Protein AF-I4GR54-F1 (afdb_monomer_lite)

Foldseek 3Di:
DDDDPVCPVCVVVLVLVVQLVVLVVVVVVPDPDLVSLLSNLVSCLSVVNNVSSCVSLCVSLVPDDPVCNVVSLVVSLVVLQVVLVVCVVVVVLVSSLSSLVVSCVSCLLQQQSVLSNQVSCVVVVNHDPVVCVVSVNVVSVVPDDPVSHPCVSVD

Structure (mmCIF, N/CA/C/O backbone):
data_AF-I4GR54-F1
#
_entry.id   AF-I4GR54-F1
#
loop_
_atom_site.group_PDB
_atom_site.id
_atom_site.type_symbol
_atom_site.label_atom_id
_atom_site.label_alt_id
_atom_site.label_comp_id
_atom_site.label_asym_id
_atom_site.label_entity_id
_atom_site.label_seq_id
_atom_site.pdbx_PDB_ins_code
_atom_site.Cartn_x
_atom_site.Cartn_y
_atom_site.Cartn_z
_atom_site.occupancy
_atom_site.B_iso_or_equiv
_atom_site.auth_seq_id
_atom_site.auth_comp_id
_atom_site.auth_asym_id
_atom_site.auth_atom_id
_atom_site.pdbx_PDB_model_num
ATOM 1 N N . MET A 1 1 ? 7.862 1.318 11.828 1.00 54.12 1 MET A N 1
ATOM 2 C CA . MET A 1 1 ? 6.400 1.382 11.657 1.00 54.12 1 MET A CA 1
ATOM 3 C C . MET A 1 1 ? 5.778 0.275 12.491 1.00 54.12 1 MET A C 1
ATOM 5 O O . MET A 1 1 ? 6.396 -0.781 12.586 1.00 54.12 1 MET A O 1
ATOM 9 N N . GLN A 1 2 ? 4.640 0.501 13.144 1.00 66.56 2 GLN A N 1
ATOM 10 C CA . GLN A 1 2 ? 4.054 -0.533 13.990 1.00 66.56 2 GLN A CA 1
ATOM 11 C C . GLN A 1 2 ? 2.534 -0.408 13.975 1.00 66.56 2 GLN A C 1
ATOM 13 O O . GLN A 1 2 ? 1.982 0.544 14.518 1.00 66.56 2 GLN A O 1
ATOM 18 N N . TRP A 1 3 ? 1.882 -1.395 13.356 1.00 79.69 3 TRP A N 1
ATOM 19 C CA . TRP A 1 3 ? 0.529 -1.793 13.725 1.00 79.69 3 TRP A CA 1
ATOM 20 C C . TRP A 1 3 ? 0.384 -1.798 15.253 1.00 79.69 3 TRP A C 1
ATOM 22 O O . TRP A 1 3 ? 1.372 -2.066 15.954 1.00 79.69 3 TRP A O 1
ATOM 32 N N . HIS A 1 4 ? -0.829 -1.553 15.763 1.00 79.81 4 HIS A N 1
ATOM 33 C CA . HIS A 1 4 ? -1.089 -1.600 17.207 1.00 79.81 4 HIS A CA 1
ATOM 34 C C . HIS A 1 4 ? -0.478 -2.862 17.828 1.00 79.81 4 HIS A C 1
ATOM 36 O O . HIS A 1 4 ? -0.552 -3.955 17.261 1.00 79.81 4 HIS A O 1
ATOM 42 N N . GLN A 1 5 ? 0.183 -2.718 18.981 1.00 79.19 5 GLN A N 1
ATOM 43 C CA . GLN A 1 5 ? 0.891 -3.851 19.593 1.00 79.19 5 GLN A CA 1
ATOM 44 C C . GLN A 1 5 ? -0.063 -5.004 19.930 1.00 79.19 5 GLN A C 1
ATOM 46 O O . GLN A 1 5 ? 0.318 -6.169 19.819 1.00 79.19 5 GLN A O 1
ATOM 51 N N . ASP A 1 6 ? -1.317 -4.673 20.229 1.00 81.94 6 ASP A N 1
ATOM 52 C CA . ASP A 1 6 ? -2.365 -5.614 20.619 1.00 81.94 6 ASP A CA 1
ATOM 53 C C . ASP A 1 6 ? -2.799 -6.563 19.488 1.00 81.94 6 ASP A C 1
ATOM 55 O O . ASP A 1 6 ? -3.384 -7.610 19.758 1.00 81.94 6 ASP A O 1
ATOM 59 N N . ILE A 1 7 ? -2.478 -6.246 18.226 1.00 87.06 7 ILE A N 1
ATOM 60 C CA . ILE A 1 7 ? -2.836 -7.066 17.055 1.00 87.06 7 ILE A CA 1
ATOM 61 C C . ILE A 1 7 ? -1.638 -7.766 16.405 1.00 87.06 7 ILE A C 1
ATOM 63 O O . ILE A 1 7 ? -1.803 -8.458 15.402 1.00 87.06 7 ILE A O 1
ATOM 67 N N . GLN A 1 8 ? -0.432 -7.635 16.970 1.00 83.94 8 GLN A N 1
ATOM 68 C CA . GLN A 1 8 ? 0.790 -8.238 16.414 1.00 83.94 8 GLN A CA 1
ATOM 69 C C . GLN A 1 8 ? 0.669 -9.758 16.268 1.00 83.94 8 GLN A C 1
ATOM 71 O O . GLN A 1 8 ? 1.074 -10.320 15.253 1.00 83.94 8 GLN A O 1
ATOM 76 N N . THR A 1 9 ? 0.059 -10.429 17.249 1.00 84.88 9 THR A N 1
ATOM 77 C CA . THR A 1 9 ? -0.205 -11.872 17.175 1.00 84.88 9 THR A CA 1
ATOM 78 C C . THR A 1 9 ? -1.142 -12.204 16.016 1.00 84.88 9 THR A C 1
ATOM 80 O O . THR A 1 9 ? -0.845 -13.103 15.238 1.00 84.88 9 THR A O 1
ATOM 83 N N . TYR A 1 10 ? -2.219 -11.435 15.832 1.00 87.25 10 TYR A N 1
ATOM 84 C CA . TYR A 1 10 ? -3.170 -11.662 14.741 1.00 87.25 10 TYR A CA 1
ATOM 85 C C . TYR A 1 10 ? -2.546 -11.428 13.366 1.00 87.25 10 TYR A C 1
ATOM 87 O O . TYR A 1 10 ? -2.835 -12.175 12.438 1.00 87.25 10 TYR A O 1
ATOM 95 N N . LEU A 1 11 ? -1.655 -10.443 13.233 1.00 84.31 11 LEU A N 1
ATOM 96 C CA . LEU A 1 11 ? -0.926 -10.191 11.989 1.00 84.31 11 LEU A CA 1
ATOM 97 C C . LEU A 1 11 ? 0.047 -11.323 11.654 1.00 84.31 11 LEU A C 1
ATOM 99 O O . LEU A 1 11 ? 0.074 -11.778 10.513 1.00 84.31 11 LEU A O 1
ATOM 103 N N . ASN A 1 12 ? 0.796 -11.817 12.645 1.00 83.69 12 ASN A N 1
ATOM 104 C CA . ASN A 1 12 ? 1.711 -12.948 12.459 1.00 83.69 12 ASN A CA 1
ATOM 105 C C . ASN A 1 12 ? 0.965 -14.231 12.071 1.00 83.69 12 ASN A C 1
ATOM 107 O O . ASN A 1 12 ? 1.434 -14.992 11.226 1.00 83.69 12 ASN A O 1
ATOM 111 N N . ASP A 1 13 ? -0.222 -14.435 12.641 1.00 85.69 13 ASP A N 1
ATOM 112 C CA . ASP A 1 13 ? -1.083 -15.577 12.335 1.00 85.69 13 ASP A CA 1
ATOM 113 C C . ASP A 1 13 ? -1.910 -15.375 11.050 1.00 85.69 13 ASP A C 1
ATOM 115 O O . ASP A 1 13 ? -2.691 -16.249 10.676 1.00 85.69 13 ASP A O 1
ATOM 119 N N . ASN A 1 14 ? -1.751 -14.238 10.356 1.00 83.06 14 ASN A N 1
ATOM 120 C CA . ASN A 1 14 ? -2.558 -13.828 9.199 1.00 83.06 14 ASN A CA 1
ATOM 121 C C . ASN A 1 14 ? -4.074 -13.823 9.474 1.00 83.06 14 ASN A C 1
ATOM 123 O O . ASN A 1 14 ? -4.892 -13.967 8.564 1.00 83.06 14 ASN A O 1
ATOM 127 N N . ASN A 1 15 ? -4.472 -13.642 10.733 1.00 89.75 15 ASN A N 1
ATOM 128 C CA . ASN A 1 15 ? -5.865 -13.548 11.137 1.00 89.75 15 ASN A CA 1
ATOM 129 C C . ASN A 1 15 ? -6.389 -12.121 10.922 1.00 89.75 15 ASN A C 1
ATOM 131 O O . ASN A 1 15 ? -6.670 -11.377 11.865 1.00 89.75 15 ASN A O 1
ATOM 135 N N . TYR A 1 16 ? -6.515 -11.739 9.651 1.00 91.06 16 TYR A N 1
ATOM 136 C CA . TYR A 1 16 ? -6.955 -10.401 9.257 1.00 91.06 16 TYR A CA 1
ATOM 137 C C . TYR A 1 16 ? -8.400 -10.100 9.670 1.00 91.06 16 TYR A C 1
ATOM 139 O O . TYR A 1 16 ? -8.743 -8.934 9.843 1.00 91.06 16 TYR A O 1
ATOM 147 N N . GLN A 1 17 ? -9.219 -11.128 9.923 1.00 91.38 17 GLN A N 1
ATOM 148 C CA . GLN A 1 17 ? -10.555 -10.958 10.492 1.00 91.38 17 GLN A CA 1
ATOM 149 C C . GLN A 1 17 ? -10.501 -10.328 11.889 1.00 91.38 17 GLN A C 1
ATOM 151 O O . GLN A 1 17 ? -11.247 -9.390 12.162 1.00 91.38 17 GLN A O 1
ATOM 156 N N . LEU A 1 18 ? -9.607 -10.803 12.763 1.00 91.06 18 LEU A N 1
ATOM 157 C CA . LEU A 1 18 ? -9.435 -10.221 14.098 1.00 91.06 18 LEU A CA 1
ATOM 158 C C . 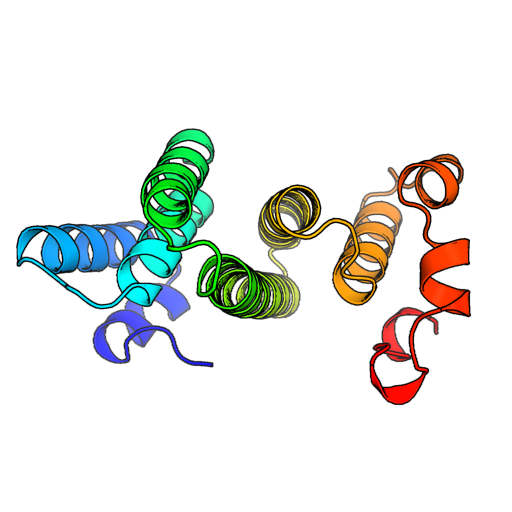LEU A 1 18 ? -8.777 -8.838 14.047 1.00 91.06 18 LEU A C 1
ATOM 160 O O . LEU A 1 18 ? -9.126 -7.972 14.845 1.00 91.06 18 LEU A O 1
ATOM 164 N N . VAL A 1 19 ? -7.871 -8.607 13.090 1.00 92.50 19 VAL A N 1
ATOM 165 C CA . VAL A 1 19 ? -7.295 -7.272 12.845 1.00 92.50 19 VAL A CA 1
ATOM 166 C C . VAL A 1 19 ? -8.388 -6.282 12.447 1.00 92.50 19 VAL A C 1
ATOM 168 O O . VAL A 1 19 ? -8.447 -5.184 12.991 1.00 92.50 19 VAL A O 1
ATOM 171 N N . LEU A 1 20 ? -9.280 -6.680 11.539 1.00 92.94 20 LEU A N 1
ATOM 172 C CA . LEU A 1 20 ? -10.392 -5.843 11.111 1.00 92.94 20 LEU A CA 1
ATOM 173 C C . LEU A 1 20 ? -11.336 -5.521 12.272 1.00 92.94 20 LEU A C 1
ATOM 175 O O . LEU A 1 20 ? -11.605 -4.349 12.517 1.00 92.94 20 LEU A O 1
ATOM 179 N N . GLN A 1 21 ? -11.773 -6.538 13.022 1.00 92.75 21 GLN A N 1
ATOM 180 C CA . GLN A 1 21 ? -12.666 -6.350 14.172 1.00 92.75 21 GLN A CA 1
ATOM 181 C C . GLN A 1 21 ? -12.080 -5.392 15.212 1.00 92.75 21 GLN A C 1
ATOM 183 O O . GLN A 1 21 ? -12.806 -4.587 15.791 1.00 92.75 21 GLN A O 1
ATOM 188 N N . PHE A 1 22 ? -10.765 -5.457 15.437 1.00 93.31 22 PHE A N 1
ATOM 189 C CA . PHE A 1 22 ? -10.077 -4.540 16.336 1.00 93.31 22 PHE A CA 1
ATOM 190 C C . PHE A 1 22 ? -10.214 -3.082 15.875 1.00 93.31 22 PHE A C 1
ATOM 192 O O . PHE A 1 22 ? -10.606 -2.231 16.671 1.00 93.31 22 PHE A O 1
ATOM 199 N N . TYR A 1 23 ? -9.934 -2.789 14.601 1.00 93.31 23 TYR A N 1
ATOM 200 C CA . TYR A 1 23 ? -10.023 -1.420 14.083 1.00 93.31 23 TYR A CA 1
ATOM 201 C C . TYR A 1 23 ? -11.464 -0.920 13.949 1.00 93.31 23 TYR A C 1
ATOM 203 O O . TYR A 1 23 ? -11.721 0.245 14.252 1.00 93.31 23 TYR A O 1
ATOM 211 N N . GLU A 1 24 ? -12.410 -1.784 13.567 1.00 92.88 24 GLU A N 1
ATOM 212 C CA . GLU A 1 24 ? -13.842 -1.456 13.564 1.00 92.88 24 GLU A CA 1
ATOM 213 C C . GLU A 1 24 ? -14.294 -1.029 14.967 1.00 92.88 24 GLU A C 1
ATOM 215 O O . GLU A 1 24 ? -14.838 0.061 15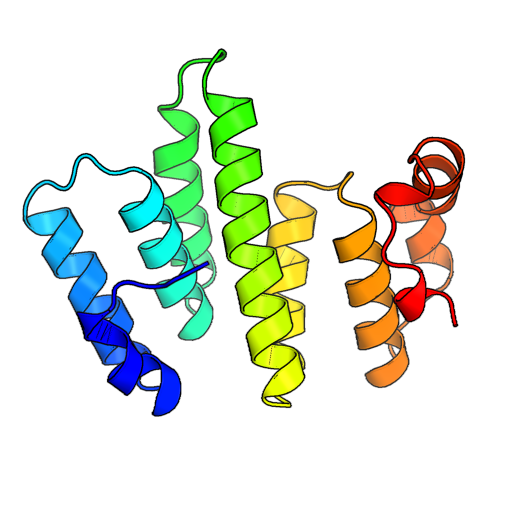.135 1.00 92.88 24 GLU A O 1
ATOM 220 N N . GLN A 1 25 ? -13.974 -1.824 15.995 1.00 92.56 25 GLN A N 1
ATOM 221 C CA . GLN A 1 25 ? -14.310 -1.497 17.381 1.00 92.56 25 GLN A CA 1
ATOM 222 C C . GLN A 1 25 ? -13.639 -0.195 17.841 1.00 92.56 25 GLN A C 1
ATOM 224 O O . GLN A 1 25 ? -14.249 0.616 18.538 1.00 92.56 25 GLN A O 1
ATOM 229 N N . LEU A 1 26 ? -12.382 0.019 17.458 1.00 90.94 26 LEU A N 1
ATOM 230 C CA . LEU A 1 26 ? -11.623 1.200 17.848 1.00 90.94 26 LEU A CA 1
ATOM 231 C C . LEU A 1 26 ? -12.250 2.482 17.265 1.00 90.94 26 LEU A C 1
ATOM 233 O O . LEU A 1 26 ? -12.401 3.483 17.973 1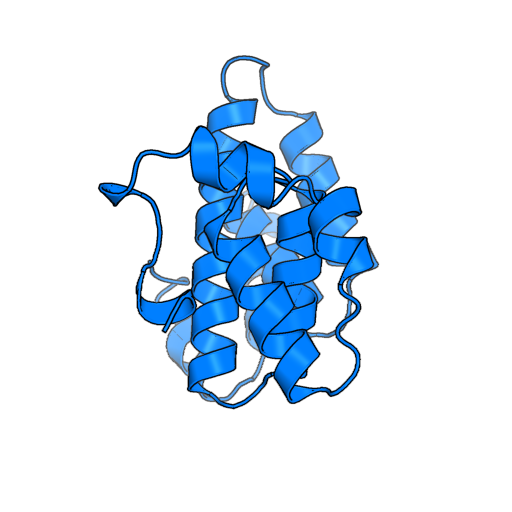.00 90.94 26 LEU A O 1
ATOM 237 N N . ILE A 1 27 ? -12.711 2.430 16.015 1.00 89.44 27 ILE A N 1
ATOM 238 C CA . ILE A 1 27 ? -13.422 3.533 15.357 1.00 89.44 27 ILE A CA 1
ATOM 239 C C . ILE A 1 27 ? -14.825 3.729 15.942 1.00 89.44 27 ILE A C 1
ATOM 241 O O . ILE A 1 27 ? -15.207 4.867 16.216 1.00 89.44 27 ILE A O 1
ATOM 245 N N . GLU A 1 28 ? -15.563 2.653 16.237 1.00 90.69 28 GLU A N 1
ATOM 246 C CA . GLU A 1 28 ? -16.855 2.730 16.940 1.00 90.69 28 GLU A CA 1
ATOM 247 C C . GLU A 1 28 ? -16.733 3.402 18.317 1.00 90.69 28 GLU A C 1
ATOM 249 O O . GLU A 1 28 ? -17.645 4.106 18.755 1.00 90.69 28 GLU A O 1
ATOM 254 N N . THR A 1 29 ? -15.587 3.252 18.990 1.00 88.25 29 THR A N 1
ATOM 255 C CA . THR A 1 29 ? -15.287 3.948 20.253 1.00 88.25 29 THR A CA 1
ATOM 256 C C . THR A 1 29 ? -14.824 5.402 20.085 1.00 88.25 29 THR A C 1
ATOM 258 O O . THR A 1 29 ? -14.343 6.004 21.046 1.00 88.25 29 THR A O 1
ATOM 261 N N . ASN A 1 30 ? -15.053 6.002 18.911 1.00 79.50 30 ASN A N 1
ATOM 262 C CA . ASN A 1 30 ? -14.770 7.403 18.587 1.00 79.50 30 ASN A CA 1
ATOM 263 C C . ASN A 1 30 ? -13.265 7.741 18.548 1.00 79.50 30 ASN A C 1
ATOM 265 O O . ASN A 1 30 ? -12.838 8.769 19.085 1.00 79.50 30 ASN A O 1
ATOM 269 N N . SER A 1 31 ? -12.448 6.902 17.897 1.00 80.62 31 SER A N 1
ATOM 270 C CA . SER A 1 31 ? -11.052 7.283 17.647 1.00 80.62 31 SER A CA 1
ATOM 271 C C . SER A 1 31 ? -10.963 8.555 16.805 1.00 80.62 31 SER A C 1
ATOM 273 O O . SER A 1 31 ? -11.610 8.702 15.765 1.00 80.62 31 SER A O 1
ATOM 275 N N . LEU A 1 32 ? -10.135 9.479 17.292 1.00 79.81 32 LEU A N 1
ATOM 276 C CA . LEU A 1 32 ? -9.787 10.738 16.635 1.00 79.81 32 LEU A CA 1
ATOM 277 C C . LEU A 1 32 ? -8.421 10.657 15.935 1.00 79.81 32 LEU A C 1
ATOM 279 O O . LEU A 1 32 ? -7.920 11.669 15.452 1.00 79.81 32 LEU A O 1
ATOM 283 N N . VAL A 1 33 ? -7.795 9.478 15.934 1.00 89.12 33 VAL A N 1
ATOM 284 C CA . VAL A 1 33 ? -6.472 9.248 15.354 1.00 89.12 33 VAL A CA 1
ATOM 285 C C . VAL A 1 33 ? -6.655 8.807 13.907 1.00 89.12 33 VAL A C 1
ATOM 287 O O . VAL A 1 33 ? -7.322 7.814 13.620 1.00 89.12 33 VAL A O 1
ATOM 290 N N . ILE A 1 34 ? -6.078 9.570 12.983 1.00 91.56 34 ILE A N 1
ATOM 291 C CA . ILE A 1 34 ? -6.279 9.383 11.544 1.00 91.56 34 ILE A CA 1
ATOM 292 C C . ILE A 1 34 ? -5.716 8.044 11.059 1.00 91.56 34 ILE A C 1
ATOM 294 O O . ILE A 1 34 ? -6.316 7.362 10.228 1.00 91.56 34 ILE A O 1
ATOM 298 N N . GLU A 1 35 ? -4.594 7.628 11.645 1.00 92.69 35 GLU A N 1
ATOM 299 C CA . GLU A 1 35 ? -3.901 6.393 11.315 1.00 92.69 35 GLU A CA 1
ATOM 300 C C . GLU A 1 35 ? -4.765 5.1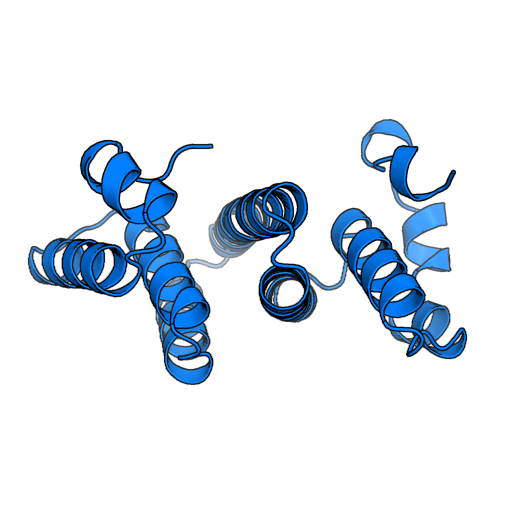61 11.587 1.00 92.69 35 GLU A C 1
ATOM 302 O O . GLU A 1 35 ? -4.660 4.182 10.852 1.00 92.69 35 GLU A O 1
ATOM 307 N N . ASP A 1 36 ? -5.663 5.204 12.575 1.00 93.12 36 ASP A N 1
ATOM 308 C CA . ASP A 1 36 ? -6.562 4.082 12.859 1.00 93.12 36 ASP A CA 1
ATOM 309 C C . ASP A 1 36 ? -7.510 3.805 11.685 1.00 93.12 36 ASP A C 1
ATOM 311 O O . ASP A 1 36 ? -7.777 2.646 11.368 1.00 93.12 36 ASP A O 1
ATOM 315 N N . TYR A 1 37 ? -7.950 4.845 10.971 1.00 94.50 37 TYR A N 1
ATOM 316 C CA . TYR A 1 37 ? -8.744 4.677 9.754 1.00 94.50 37 TYR A CA 1
ATOM 317 C C . TYR A 1 37 ? -7.906 4.172 8.579 1.00 94.50 37 TYR A C 1
ATOM 319 O O . TYR A 1 37 ? -8.384 3.377 7.768 1.00 94.50 37 TYR A O 1
ATOM 327 N N . PHE A 1 38 ? -6.645 4.596 8.478 1.00 95.75 38 PHE A N 1
ATOM 328 C CA . PHE A 1 38 ? -5.734 4.070 7.462 1.00 95.75 38 PHE A CA 1
ATOM 329 C C . PHE A 1 38 ? -5.491 2.577 7.652 1.00 95.75 38 PHE A C 1
ATOM 331 O O . PHE A 1 38 ? -5.607 1.815 6.688 1.00 95.75 38 PHE A O 1
ATOM 338 N N . TYR A 1 39 ? -5.248 2.152 8.891 1.00 95.62 39 TYR A N 1
ATOM 339 C CA . TYR A 1 39 ? -5.110 0.743 9.226 1.00 95.62 39 TYR A CA 1
ATOM 340 C C . TYR A 1 39 ? -6.420 -0.038 9.098 1.00 95.62 39 TYR A C 1
ATOM 342 O O . TYR A 1 39 ? -6.365 -1.201 8.705 1.00 95.62 39 TYR A O 1
ATOM 350 N N . LEU A 1 40 ? -7.585 0.575 9.347 1.00 95.50 40 LEU A N 1
ATOM 351 C CA . LEU A 1 40 ? -8.873 -0.049 9.033 1.00 95.50 40 LEU A CA 1
ATOM 352 C C . LEU A 1 40 ? -8.976 -0.355 7.533 1.00 95.50 40 LEU A C 1
ATOM 354 O O . LEU A 1 40 ? -9.264 -1.488 7.153 1.00 95.50 40 LEU A O 1
ATOM 358 N N . GLY A 1 41 ? -8.700 0.634 6.678 1.00 97.00 41 GLY A N 1
ATOM 359 C CA . GLY A 1 41 ? -8.719 0.429 5.230 1.00 97.00 41 GLY A CA 1
ATOM 360 C C . GLY A 1 41 ? -7.720 -0.642 4.787 1.00 97.00 41 GLY A C 1
ATOM 361 O O . GLY A 1 41 ? -8.050 -1.513 3.987 1.00 97.00 41 GLY A O 1
ATOM 362 N N . LEU A 1 42 ? -6.529 -0.672 5.387 1.00 96.88 42 LEU A N 1
ATOM 363 C CA . LEU A 1 42 ? -5.551 -1.726 5.127 1.00 96.88 42 LEU A CA 1
ATOM 364 C C . LEU A 1 42 ? -6.042 -3.111 5.584 1.00 96.88 42 LEU A C 1
ATOM 366 O O . LEU A 1 42 ? -5.837 -4.095 4.880 1.00 96.88 42 LEU A O 1
ATOM 370 N N . ALA A 1 43 ? -6.727 -3.203 6.725 1.00 95.44 43 ALA A N 1
ATOM 371 C CA . ALA A 1 43 ? -7.320 -4.449 7.204 1.00 95.44 43 ALA A CA 1
ATOM 372 C C . ALA A 1 43 ? -8.434 -4.963 6.276 1.00 95.44 43 ALA A C 1
ATOM 374 O O . ALA A 1 43 ? -8.529 -6.174 6.064 1.00 95.44 43 ALA A O 1
ATOM 375 N N . TYR A 1 44 ? -9.238 -4.067 5.687 1.00 96.94 44 TYR A N 1
ATOM 376 C CA . TYR A 1 44 ? -10.181 -4.427 4.624 1.00 96.94 44 TYR A CA 1
ATOM 377 C C . TYR A 1 44 ? -9.454 -4.966 3.392 1.00 96.94 44 TYR A C 1
ATOM 379 O O . TYR A 1 44 ? -9.803 -6.038 2.896 1.00 96.94 44 TYR A O 1
ATOM 387 N N . LEU A 1 45 ? -8.405 -4.277 2.939 1.00 96.44 45 LEU A N 1
ATOM 388 C CA . LEU A 1 45 ? -7.645 -4.692 1.763 1.00 96.44 45 LEU A CA 1
ATOM 389 C C . LEU A 1 45 ? -7.014 -6.082 1.943 1.00 96.44 45 LEU A C 1
ATOM 391 O O . LEU A 1 45 ? -7.059 -6.903 1.034 1.00 96.44 45 LEU A O 1
ATOM 395 N N . LEU A 1 46 ? -6.488 -6.379 3.135 1.00 94.44 46 LEU A N 1
ATOM 396 C CA . LEU A 1 46 ? -5.907 -7.684 3.481 1.00 94.44 46 LEU A CA 1
ATOM 397 C C . LEU A 1 46 ? -6.938 -8.826 3.564 1.00 94.44 46 LEU A C 1
ATOM 399 O O . LEU A 1 46 ? -6.545 -9.991 3.633 1.00 94.44 46 LEU A O 1
ATOM 403 N N . GLN A 1 47 ? -8.233 -8.503 3.557 1.00 93.81 47 GLN A N 1
ATOM 404 C CA . GLN A 1 47 ? -9.351 -9.446 3.448 1.00 93.81 47 GLN A CA 1
ATOM 405 C C . GLN A 1 47 ? -10.025 -9.416 2.069 1.00 93.81 47 GLN A C 1
ATOM 407 O O . GLN A 1 47 ? -11.190 -9.791 1.951 1.00 93.81 47 GLN A O 1
ATOM 412 N N . ASP A 1 48 ? -9.321 -8.941 1.039 1.00 92.25 48 ASP A N 1
ATOM 413 C CA . ASP A 1 48 ? -9.825 -8.837 -0.336 1.00 92.25 48 ASP A CA 1
ATOM 414 C C . ASP A 1 48 ? -11.067 -7.926 -0.469 1.00 92.25 48 ASP A C 1
ATOM 416 O O . ASP A 1 48 ? -11.828 -8.011 -1.433 1.00 92.25 48 ASP A O 1
ATOM 420 N N . ARG A 1 49 ? -11.279 -7.019 0.496 1.00 95.25 49 ARG A N 1
ATOM 421 C CA . ARG A 1 49 ? -12.365 -6.025 0.501 1.00 95.25 49 ARG A CA 1
ATOM 422 C C . ARG A 1 49 ? -11.850 -4.676 -0.002 1.00 95.25 49 ARG A C 1
ATOM 424 O O . ARG A 1 49 ? -11.829 -3.688 0.728 1.00 95.25 49 ARG A O 1
ATOM 431 N N . GLU A 1 50 ? -11.400 -4.645 -1.254 1.00 94.88 50 GLU A N 1
ATOM 432 C CA . GLU A 1 50 ? -10.781 -3.458 -1.866 1.00 94.88 50 GLU A CA 1
ATOM 433 C C . GLU A 1 50 ? -11.710 -2.233 -1.868 1.00 94.88 50 GLU A C 1
ATOM 435 O O . GLU A 1 50 ? -11.283 -1.135 -1.511 1.00 94.88 50 GLU A O 1
ATOM 440 N N . GLU A 1 51 ? -12.987 -2.419 -2.210 1.00 94.88 51 GLU A N 1
ATOM 441 C CA . GLU A 1 51 ? -13.966 -1.323 -2.250 1.00 94.88 51 GLU A CA 1
ATOM 442 C C . GLU A 1 51 ? -14.139 -0.664 -0.872 1.00 94.88 51 GLU A C 1
ATOM 444 O O . GLU A 1 51 ? -14.176 0.563 -0.768 1.00 94.88 51 GLU A O 1
ATOM 449 N N . ASP A 1 52 ? -14.171 -1.464 0.198 1.00 96.50 52 ASP A N 1
ATOM 450 C CA . ASP A 1 52 ? -14.286 -0.960 1.570 1.00 96.50 52 ASP A CA 1
ATOM 451 C C . ASP A 1 52 ? -13.011 -0.230 2.015 1.00 96.50 52 ASP A C 1
ATOM 453 O O . ASP A 1 52 ? -13.083 0.798 2.696 1.00 96.50 52 ASP A O 1
ATOM 457 N N . ALA A 1 53 ? -11.840 -0.723 1.597 1.00 96.88 53 ALA A N 1
ATOM 458 C CA . ALA A 1 53 ? -10.559 -0.073 1.849 1.00 96.88 53 ALA A CA 1
ATOM 459 C C . ALA A 1 53 ? -10.513 1.326 1.217 1.00 96.88 53 ALA A C 1
ATOM 461 O O . ALA A 1 53 ? -10.275 2.320 1.910 1.00 96.88 53 ALA A O 1
ATOM 462 N N . GLN A 1 54 ? -10.822 1.409 -0.081 1.00 95.06 54 GLN A N 1
ATOM 463 C CA . GLN A 1 54 ? -10.855 2.667 -0.825 1.00 95.06 54 GLN A CA 1
ATOM 464 C C . GLN A 1 54 ? -11.902 3.630 -0.265 1.00 95.06 54 GLN A C 1
ATOM 466 O O . GLN A 1 54 ? -11.605 4.810 -0.084 1.00 95.06 54 GLN A O 1
ATOM 471 N N . ALA A 1 55 ? -13.104 3.142 0.058 1.00 95.62 55 ALA A N 1
ATOM 472 C CA . ALA A 1 55 ? -14.152 3.962 0.656 1.00 95.62 55 ALA A CA 1
ATOM 473 C C . ALA A 1 55 ? -13.717 4.545 2.009 1.00 95.62 55 ALA A C 1
ATOM 475 O O . ALA A 1 55 ? -13.949 5.728 2.269 1.00 95.62 55 ALA A O 1
ATOM 476 N N . THR A 1 56 ? -13.042 3.745 2.840 1.00 95.56 56 THR A N 1
ATOM 477 C CA . THR A 1 56 ? -12.520 4.182 4.142 1.00 95.56 56 THR A CA 1
ATOM 478 C C . THR A 1 56 ? -11.490 5.297 3.975 1.00 95.56 56 THR A C 1
ATOM 480 O O . THR A 1 56 ? -11.620 6.353 4.596 1.00 95.56 56 THR A O 1
ATOM 483 N N . TRP A 1 57 ? -10.495 5.116 3.103 1.00 96.62 57 TRP A N 1
ATOM 484 C CA . TRP A 1 57 ? -9.469 6.137 2.871 1.00 96.62 57 TRP A CA 1
ATOM 485 C C . TRP A 1 57 ? -10.034 7.397 2.218 1.00 96.62 57 TRP A C 1
ATOM 487 O O . TRP A 1 57 ? -9.708 8.501 2.649 1.00 96.62 57 TRP A O 1
ATOM 497 N N . LEU A 1 58 ? -10.917 7.255 1.226 1.00 95.00 58 LEU A N 1
ATOM 498 C CA . LEU A 1 58 ? -11.546 8.387 0.549 1.00 95.00 58 LEU A CA 1
ATOM 499 C C . LEU A 1 58 ? -12.371 9.231 1.521 1.00 95.00 58 LEU A C 1
ATOM 501 O O . LEU A 1 58 ? -12.253 10.456 1.516 1.00 95.00 58 LEU A O 1
ATOM 505 N N . LEU A 1 59 ? -13.182 8.592 2.370 1.00 93.19 59 LEU A N 1
ATOM 506 C CA . LEU A 1 59 ? -13.991 9.282 3.373 1.00 93.19 59 LEU A CA 1
ATOM 507 C C . LEU A 1 59 ? -13.118 10.168 4.263 1.00 93.19 59 LEU A C 1
ATOM 509 O O . LEU A 1 59 ? -13.454 11.325 4.507 1.00 93.19 59 LEU A O 1
ATOM 513 N N . VAL A 1 60 ? -11.997 9.624 4.717 1.00 93.19 60 VAL A N 1
ATOM 514 C CA . VAL A 1 60 ? -11.087 10.272 5.655 1.00 93.19 60 VAL A CA 1
ATOM 515 C C . VAL A 1 60 ? -10.303 11.394 4.979 1.00 93.19 60 VAL A C 1
ATOM 517 O O . VAL A 1 60 ? -10.328 12.530 5.445 1.00 93.19 60 VAL A O 1
ATOM 520 N N . LEU A 1 61 ? -9.685 11.123 3.828 1.00 94.56 61 LEU A N 1
ATOM 521 C CA . LEU A 1 61 ? -8.924 12.120 3.072 1.00 94.56 61 LEU A CA 1
ATOM 522 C C . LEU A 1 61 ? -9.814 13.269 2.573 1.00 94.56 61 LEU A C 1
ATOM 524 O O . LEU A 1 61 ? -9.358 14.407 2.514 1.00 94.56 61 LEU A O 1
ATOM 528 N N . SER A 1 62 ? -11.095 13.013 2.279 1.00 93.56 62 SER A N 1
ATOM 529 C CA . SER A 1 62 ? -12.045 14.061 1.870 1.00 93.56 62 SER A CA 1
ATOM 530 C C . SER A 1 62 ? -12.364 15.085 2.967 1.00 93.56 62 SER A C 1
ATOM 532 O O . SER A 1 62 ? -12.862 16.169 2.667 1.00 93.56 62 SER A O 1
ATOM 534 N N . GLN A 1 63 ? -12.081 14.750 4.228 1.00 92.12 63 GLN A N 1
ATOM 535 C CA . GLN A 1 63 ? -12.294 15.623 5.385 1.00 92.12 63 GLN A CA 1
ATOM 536 C C . GLN A 1 63 ? -11.040 16.421 5.763 1.00 92.12 63 GLN A C 1
ATOM 538 O O . GLN A 1 63 ? -11.124 17.305 6.615 1.00 92.12 63 GLN A O 1
ATOM 543 N N . ALA A 1 64 ? -9.893 16.124 5.144 1.00 92.50 64 ALA A N 1
ATOM 544 C CA . ALA A 1 64 ? -8.637 16.808 5.411 1.00 92.50 64 ALA A CA 1
ATOM 545 C C . ALA A 1 64 ? -8.728 18.288 5.027 1.00 92.50 64 ALA A C 1
ATOM 547 O O . ALA A 1 64 ? -9.216 18.636 3.946 1.00 92.50 64 ALA A O 1
ATOM 548 N N . ALA A 1 65 ? -8.182 19.170 5.865 1.00 93.50 65 ALA A N 1
ATOM 549 C CA . ALA A 1 65 ? -7.879 20.513 5.399 1.00 93.50 65 ALA A CA 1
ATOM 550 C C . ALA A 1 65 ? -6.812 20.448 4.291 1.00 93.50 65 ALA A C 1
ATOM 552 O O . ALA A 1 65 ? -5.946 19.572 4.291 1.00 93.50 65 ALA A O 1
ATOM 553 N N . GLU A 1 66 ? -6.815 21.418 3.375 1.00 91.31 66 GLU A N 1
ATOM 554 C CA . GLU A 1 66 ? -5.836 21.484 2.277 1.00 91.31 66 GLU A CA 1
ATOM 555 C C . GLU A 1 66 ? -4.382 21.466 2.787 1.00 91.31 66 GLU A C 1
ATOM 557 O O . GLU A 1 66 ? -3.509 20.851 2.180 1.00 91.31 66 GLU A O 1
ATOM 562 N N . SER A 1 67 ? -4.129 22.071 3.952 1.00 92.50 67 SER A N 1
ATOM 563 C CA . SER A 1 67 ? -2.816 22.071 4.608 1.00 92.50 67 SER A CA 1
ATOM 564 C C . SER A 1 67 ? -2.394 20.721 5.200 1.00 92.50 67 SER A C 1
ATOM 566 O O . SER A 1 67 ? -1.213 20.531 5.474 1.00 92.50 67 SER A O 1
ATOM 568 N N . GLU A 1 68 ? -3.337 19.812 5.446 1.00 93.69 68 GLU A N 1
ATOM 569 C CA . GLU A 1 68 ? -3.108 18.514 6.098 1.00 93.69 68 GLU A CA 1
ATOM 570 C C . GLU A 1 68 ? -3.087 17.364 5.088 1.00 93.69 68 GLU A C 1
ATOM 572 O O . GLU A 1 68 ? -2.367 16.386 5.293 1.00 93.69 68 GLU A O 1
ATOM 577 N N . LEU A 1 69 ? -3.819 17.509 3.977 1.00 93.69 69 LEU A N 1
ATOM 578 C CA . LEU A 1 69 ? -4.013 16.473 2.964 1.00 93.69 69 LEU A CA 1
ATOM 579 C C . LEU A 1 69 ? -2.694 15.852 2.491 1.00 93.69 69 LEU A C 1
ATOM 581 O O . LEU A 1 69 ? -2.558 14.632 2.495 1.00 93.69 69 LEU A O 1
ATOM 585 N N . SER A 1 70 ? -1.702 16.672 2.134 1.00 93.62 70 SER A N 1
ATOM 586 C CA . SER A 1 70 ? -0.397 16.172 1.681 1.00 93.62 70 SER A CA 1
ATOM 587 C C . SER A 1 70 ? 0.316 15.347 2.754 1.00 93.62 70 SER A C 1
ATOM 589 O O . SER A 1 70 ? 0.928 14.331 2.442 1.00 93.62 70 SER A O 1
ATOM 591 N N . GLY A 1 71 ? 0.219 15.758 4.023 1.00 95.25 71 GLY A N 1
ATOM 592 C CA . GLY A 1 71 ? 0.796 15.010 5.140 1.00 95.25 71 GLY A CA 1
ATOM 593 C C . GLY A 1 71 ? 0.087 13.676 5.360 1.00 95.25 71 GLY A C 1
ATOM 594 O O . GLY A 1 71 ? 0.739 12.666 5.584 1.00 95.25 71 GLY A O 1
ATOM 595 N N . TRP A 1 72 ? -1.238 13.650 5.229 1.00 96.00 72 TRP A N 1
ATOM 596 C CA . TRP A 1 72 ? -2.038 12.432 5.372 1.00 96.00 72 TRP A CA 1
ATOM 597 C C . TRP A 1 72 ? -1.806 11.435 4.236 1.00 96.00 72 TRP A C 1
ATOM 599 O O . TRP A 1 72 ? -1.689 10.238 4.494 1.00 96.00 72 TRP A O 1
ATOM 609 N N . ILE A 1 73 ? -1.681 11.917 2.995 1.00 95.88 73 ILE A N 1
ATOM 610 C CA . ILE A 1 73 ? -1.293 11.091 1.843 1.00 95.88 73 ILE A CA 1
ATOM 611 C C . ILE A 1 73 ? 0.091 10.482 2.071 1.00 95.88 73 ILE A C 1
ATOM 613 O O . ILE A 1 73 ? 0.276 9.294 1.818 1.00 95.88 73 ILE A O 1
ATOM 617 N N . GLU A 1 74 ? 1.048 11.256 2.583 1.00 95.38 74 GLU A N 1
ATOM 618 C CA . GLU A 1 74 ? 2.389 10.760 2.907 1.00 95.38 74 GLU A CA 1
ATOM 619 C C . GLU A 1 74 ? 2.344 9.699 4.019 1.00 95.38 74 GLU A C 1
ATOM 621 O O . GLU A 1 74 ? 2.945 8.634 3.889 1.00 95.38 74 GLU A O 1
ATOM 626 N N . THR A 1 75 ? 1.570 9.927 5.084 1.00 95.69 75 THR A N 1
ATOM 627 C CA . THR A 1 75 ? 1.385 8.940 6.158 1.00 95.69 75 THR A CA 1
ATOM 628 C C . THR A 1 75 ? 0.779 7.639 5.632 1.00 95.69 75 THR A C 1
ATOM 630 O O . THR A 1 75 ? 1.294 6.561 5.931 1.00 95.69 75 THR A O 1
ATOM 633 N N . LEU A 1 76 ? -0.279 7.714 4.819 1.00 97.19 76 LEU A N 1
ATOM 634 C CA . LEU A 1 76 ? -0.885 6.527 4.215 1.00 97.19 76 LEU A CA 1
ATOM 635 C C . LEU A 1 76 ? 0.075 5.844 3.228 1.00 97.19 76 LEU A C 1
ATOM 637 O O . LEU A 1 76 ? 0.168 4.620 3.230 1.00 97.19 76 LEU A O 1
ATOM 641 N N . THR A 1 77 ? 0.849 6.612 2.455 1.00 96.81 77 THR A N 1
ATOM 642 C CA . THR A 1 77 ? 1.889 6.088 1.550 1.00 96.81 77 THR A CA 1
ATOM 643 C C . THR A 1 77 ? 2.882 5.223 2.321 1.00 96.81 77 THR A C 1
ATOM 645 O O . THR A 1 77 ? 3.113 4.071 1.957 1.00 96.81 77 THR A O 1
ATOM 648 N N . GLN A 1 78 ? 3.410 5.740 3.431 1.00 96.25 78 GLN A N 1
ATOM 649 C CA . GLN A 1 78 ? 4.345 5.010 4.288 1.00 96.25 78 GLN A CA 1
ATOM 650 C C . GLN A 1 78 ? 3.706 3.768 4.918 1.00 96.25 78 GLN A C 1
ATOM 652 O O . GLN A 1 78 ? 4.379 2.748 5.072 1.00 96.25 78 GLN A O 1
ATOM 657 N N . ILE A 1 79 ? 2.416 3.839 5.272 1.00 96.56 79 ILE A N 1
ATOM 658 C CA . ILE A 1 79 ? 1.680 2.696 5.820 1.00 96.56 79 ILE A CA 1
ATOM 659 C C . ILE A 1 79 ? 1.580 1.562 4.795 1.00 96.56 79 ILE A C 1
ATOM 661 O O . ILE A 1 79 ? 1.896 0.412 5.111 1.00 96.56 79 ILE A O 1
ATOM 665 N N . LEU A 1 80 ? 1.155 1.884 3.574 1.00 97.75 80 LEU A N 1
ATOM 666 C CA . LEU A 1 80 ? 0.968 0.901 2.511 1.00 97.75 80 LEU A CA 1
ATOM 667 C C . LEU A 1 80 ? 2.301 0.324 2.028 1.00 97.75 80 LEU A C 1
ATOM 669 O O . LEU A 1 80 ? 2.404 -0.888 1.871 1.00 97.75 80 LEU A O 1
ATOM 673 N N . ASP A 1 81 ? 3.329 1.153 1.846 1.00 97.56 81 ASP A N 1
ATOM 674 C CA . ASP A 1 81 ? 4.642 0.698 1.368 1.00 97.56 81 ASP A CA 1
ATOM 675 C C . ASP A 1 81 ? 5.299 -0.302 2.329 1.00 97.56 81 ASP A C 1
ATOM 677 O O . ASP A 1 81 ? 5.798 -1.362 1.936 1.00 97.56 81 ASP A O 1
ATOM 681 N N . ALA A 1 82 ? 5.237 -0.008 3.625 1.00 95.75 82 ALA A N 1
ATOM 682 C CA . ALA A 1 82 ? 5.776 -0.892 4.643 1.00 95.75 82 ALA A CA 1
ATOM 683 C C . ALA A 1 82 ? 4.991 -2.207 4.756 1.00 95.75 82 ALA A C 1
ATOM 685 O O . ALA A 1 82 ? 5.599 -3.262 4.957 1.00 95.75 82 ALA A O 1
ATOM 686 N N . GLU A 1 83 ? 3.663 -2.181 4.611 1.00 96.44 83 GLU A N 1
ATOM 687 C CA . GLU A 1 83 ? 2.876 -3.415 4.601 1.00 96.44 83 GLU A CA 1
ATOM 688 C C . GLU A 1 83 ? 3.124 -4.234 3.330 1.00 96.44 83 GLU A C 1
ATOM 690 O O . GLU A 1 83 ? 3.330 -5.441 3.439 1.00 96.44 83 GLU A O 1
ATOM 695 N N . ALA A 1 84 ? 3.195 -3.609 2.152 1.00 97.31 84 ALA A N 1
ATOM 696 C CA . ALA A 1 84 ? 3.565 -4.283 0.905 1.00 97.31 84 ALA A CA 1
ATOM 697 C C . ALA A 1 84 ? 4.916 -5.006 1.046 1.00 97.31 84 ALA A C 1
ATOM 699 O O . ALA A 1 84 ? 5.022 -6.212 0.813 1.00 97.31 84 ALA A O 1
ATOM 700 N N . THR A 1 85 ? 5.917 -4.305 1.583 1.00 95.50 85 THR A N 1
ATOM 701 C CA . THR A 1 85 ? 7.240 -4.871 1.877 1.00 95.50 85 THR A CA 1
ATOM 702 C C . THR A 1 85 ? 7.161 -6.038 2.875 1.00 95.50 85 THR A C 1
ATOM 704 O O . THR A 1 85 ? 7.856 -7.047 2.734 1.00 95.50 85 THR A O 1
ATOM 707 N N . ARG A 1 86 ? 6.296 -5.965 3.899 1.00 93.81 86 ARG A N 1
ATOM 708 C CA . ARG A 1 86 ? 6.073 -7.089 4.831 1.00 93.81 86 ARG A CA 1
ATOM 709 C C . ARG A 1 86 ? 5.492 -8.312 4.115 1.00 93.81 86 ARG A C 1
ATOM 711 O O . ARG A 1 86 ? 5.895 -9.439 4.417 1.00 93.81 86 ARG A O 1
ATOM 718 N N . GLN A 1 87 ? 4.555 -8.103 3.193 1.00 94.50 87 GLN A N 1
ATOM 719 C CA . GLN A 1 87 ? 3.927 -9.176 2.421 1.00 94.50 87 GLN A CA 1
ATOM 720 C C . GLN A 1 87 ? 4.926 -9.834 1.456 1.00 94.50 87 GLN A C 1
ATOM 722 O O . GLN A 1 87 ? 4.974 -11.062 1.390 1.00 94.50 87 GLN A O 1
ATOM 727 N N . GLU A 1 88 ? 5.805 -9.058 0.814 1.00 94.69 88 GLU A N 1
ATOM 7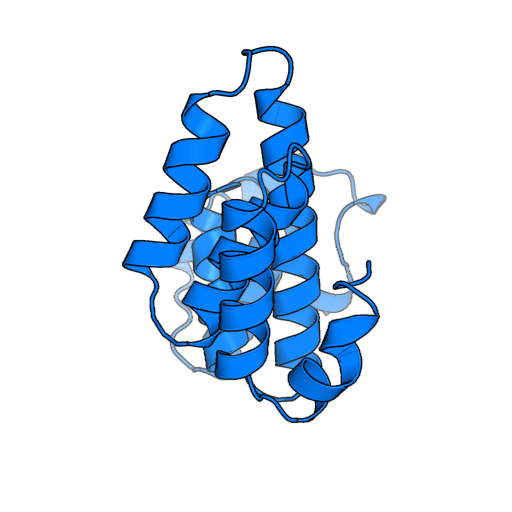28 C CA . GLU A 1 88 ? 6.927 -9.573 0.006 1.00 94.69 88 GLU A CA 1
ATOM 729 C C . GLU A 1 88 ? 7.876 -10.456 0.809 1.00 94.69 88 GLU A C 1
ATOM 731 O O . GLU A 1 88 ? 8.149 -11.597 0.430 1.00 94.69 88 GLU A O 1
ATOM 736 N N . ASN A 1 89 ? 8.314 -9.973 1.974 1.00 93.06 89 ASN A N 1
ATOM 737 C CA . ASN A 1 89 ? 9.166 -10.746 2.878 1.00 93.06 89 ASN A CA 1
ATOM 738 C C . ASN A 1 89 ? 8.493 -12.048 3.348 1.00 93.06 89 ASN A C 1
ATOM 740 O O . ASN A 1 89 ? 9.172 -13.025 3.661 1.00 93.06 89 ASN A O 1
ATOM 744 N N . SER A 1 90 ? 7.159 -12.075 3.357 1.00 92.50 90 SER A N 1
ATOM 745 C CA . SER A 1 90 ? 6.340 -13.241 3.701 1.00 92.50 90 SER A CA 1
ATOM 746 C C . SER A 1 90 ? 5.960 -14.101 2.486 1.00 92.50 90 SER A C 1
ATOM 748 O O . SER A 1 90 ? 5.156 -15.019 2.630 1.00 92.50 90 SER A O 1
ATOM 750 N N . GLN A 1 91 ? 6.519 -13.822 1.300 1.00 94.31 91 GLN A N 1
ATOM 751 C CA . GLN A 1 91 ? 6.238 -14.511 0.030 1.00 94.31 91 GLN A CA 1
ATOM 752 C C . GLN A 1 91 ? 4.766 -14.431 -0.420 1.00 94.31 91 GLN A C 1
ATOM 754 O O . GLN A 1 91 ? 4.299 -15.263 -1.194 1.00 94.31 91 GLN A O 1
ATOM 759 N N . ARG A 1 92 ? 4.023 -13.419 0.043 1.00 94.25 92 ARG A N 1
ATOM 760 C CA . ARG A 1 92 ? 2.635 -13.138 -0.360 1.00 94.25 92 ARG A CA 1
ATOM 761 C C . ARG A 1 92 ? 2.621 -12.075 -1.454 1.00 94.25 92 ARG A C 1
ATOM 763 O O . ARG A 1 92 ? 2.165 -10.949 -1.246 1.00 94.25 92 ARG A O 1
ATOM 770 N N . LEU A 1 93 ? 3.183 -12.431 -2.606 1.00 96.50 93 LEU A N 1
ATOM 771 C CA . LEU A 1 93 ? 3.474 -11.490 -3.688 1.00 96.50 93 LEU A CA 1
ATOM 772 C C . LEU A 1 93 ? 2.207 -10.866 -4.281 1.00 96.50 93 LEU A C 1
ATOM 774 O O . LEU A 1 93 ? 2.199 -9.673 -4.563 1.00 96.50 93 LEU A O 1
ATOM 778 N N . GLU A 1 94 ? 1.116 -11.622 -4.414 1.00 95.81 94 GLU A N 1
ATOM 779 C CA . GLU A 1 94 ? -0.159 -11.111 -4.929 1.00 95.81 94 GLU A CA 1
ATOM 780 C C . GLU A 1 94 ? -0.771 -10.071 -3.983 1.00 95.81 94 GLU A C 1
ATOM 782 O O . GLU A 1 94 ? -1.284 -9.044 -4.425 1.00 95.81 94 GLU A O 1
ATOM 787 N N . THR A 1 95 ? -0.672 -10.303 -2.670 1.00 95.38 95 THR A N 1
ATOM 788 C CA . THR A 1 95 ? -1.121 -9.335 -1.663 1.00 95.38 95 THR A CA 1
ATOM 789 C C . THR A 1 95 ? -0.248 -8.082 -1.681 1.00 95.38 95 THR A C 1
ATOM 791 O O . THR A 1 95 ? -0.788 -6.980 -1.623 1.00 95.38 95 THR A O 1
ATOM 794 N N . SER A 1 96 ? 1.078 -8.224 -1.804 1.00 97.25 96 SER A N 1
ATOM 795 C CA . SER A 1 96 ? 1.954 -7.058 -1.981 1.00 97.25 96 SER A CA 1
ATOM 796 C C . SER A 1 96 ? 1.574 -6.267 -3.232 1.00 97.25 96 SER A C 1
ATOM 798 O O . SER A 1 96 ? 1.353 -5.061 -3.151 1.00 97.25 96 SER A O 1
ATOM 800 N N . TYR A 1 97 ? 1.401 -6.948 -4.367 1.00 97.50 97 TYR A N 1
ATOM 801 C CA . TYR A 1 97 ? 1.023 -6.323 -5.632 1.00 97.50 97 TYR A CA 1
ATOM 802 C C . TYR A 1 97 ? -0.271 -5.517 -5.510 1.00 97.50 97 TYR A C 1
ATOM 804 O O . TYR A 1 97 ? -0.316 -4.367 -5.942 1.00 97.50 97 TYR A O 1
ATOM 812 N N . LEU A 1 98 ? -1.296 -6.075 -4.858 1.00 97.00 98 LEU A N 1
ATOM 813 C CA . LEU A 1 98 ? -2.550 -5.369 -4.601 1.00 97.00 98 LEU A CA 1
ATOM 814 C C . LEU A 1 98 ? -2.329 -4.084 -3.789 1.00 97.00 98 LEU A C 1
ATOM 816 O O . LEU A 1 98 ? -2.839 -3.027 -4.159 1.00 97.00 98 LEU A O 1
ATOM 820 N N . ILE A 1 99 ? -1.546 -4.147 -2.708 1.00 97.94 99 ILE A N 1
ATOM 821 C CA . ILE A 1 99 ? -1.243 -2.975 -1.870 1.00 97.94 99 ILE A CA 1
ATOM 822 C C . ILE A 1 99 ? -0.471 -1.921 -2.668 1.00 97.94 99 ILE A C 1
ATOM 824 O O . ILE A 1 99 ? -0.809 -0.738 -2.616 1.00 97.94 99 ILE A O 1
ATOM 828 N N . ARG A 1 100 ? 0.527 -2.338 -3.450 1.00 97.94 100 ARG A N 1
ATOM 829 C CA . ARG A 1 100 ? 1.320 -1.439 -4.297 1.00 97.94 100 ARG A CA 1
ATOM 830 C C . ARG A 1 100 ? 0.506 -0.802 -5.411 1.00 97.94 100 ARG A C 1
ATOM 832 O O . ARG A 1 100 ? 0.734 0.357 -5.756 1.00 97.94 100 ARG A O 1
ATOM 839 N N . TRP A 1 101 ? -0.482 -1.519 -5.936 1.00 96.38 101 TRP A N 1
ATOM 840 C CA . TRP A 1 101 ? -1.434 -0.968 -6.892 1.00 96.38 101 TRP A CA 1
ATOM 841 C C . TRP A 1 101 ? -2.288 0.137 -6.262 1.00 96.38 101 TRP A C 1
ATOM 843 O O . TRP A 1 101 ? -2.430 1.216 -6.837 1.00 96.38 101 TRP A O 1
ATOM 853 N N . GLN A 1 102 ? -2.791 -0.077 -5.040 1.00 96.88 102 GLN A N 1
ATOM 854 C CA . GLN A 1 102 ? -3.493 0.979 -4.300 1.00 96.88 102 GLN A CA 1
ATOM 855 C C . GLN A 1 102 ? -2.582 2.175 -4.014 1.00 96.88 102 GLN A C 1
ATOM 857 O O . GLN A 1 102 ? -2.994 3.323 -4.182 1.00 96.88 102 GLN A O 1
ATOM 862 N N . LEU A 1 103 ? -1.327 1.914 -3.647 1.00 96.81 103 LEU A N 1
ATOM 863 C CA . LEU A 1 103 ? -0.333 2.952 -3.412 1.00 96.81 103 LEU A CA 1
ATOM 864 C C . LEU A 1 103 ? -0.047 3.775 -4.675 1.00 96.81 103 LEU A C 1
ATOM 866 O O . LEU A 1 103 ? 0.079 4.993 -4.586 1.00 96.81 103 LEU A O 1
ATOM 870 N N . GLN A 1 104 ? -0.029 3.144 -5.852 1.00 96.31 104 GLN A N 1
ATOM 871 C CA . GLN A 1 104 ? 0.139 3.847 -7.123 1.00 96.31 104 GLN A CA 1
ATOM 872 C C . GLN A 1 104 ? -1.041 4.771 -7.438 1.00 96.31 104 GLN A C 1
ATOM 874 O O . GLN A 1 104 ? -0.831 5.874 -7.935 1.00 96.31 104 GLN A O 1
ATOM 879 N N . ASN A 1 105 ? -2.274 4.357 -7.129 1.00 94.00 105 ASN A N 1
ATOM 880 C CA . ASN A 1 105 ? -3.453 5.215 -7.293 1.00 94.00 105 ASN A CA 1
ATOM 881 C C . ASN A 1 105 ? -3.447 6.402 -6.315 1.00 94.00 105 ASN A C 1
ATOM 883 O O . ASN A 1 105 ? -3.937 7.479 -6.651 1.00 94.00 105 ASN A O 1
ATOM 887 N N . LEU A 1 106 ? -2.894 6.209 -5.116 1.00 94.56 106 LEU A N 1
ATOM 888 C CA . LEU A 1 106 ? -2.809 7.232 -4.076 1.00 94.56 106 LEU A CA 1
ATOM 889 C C . LEU A 1 106 ? -1.690 8.251 -4.337 1.00 94.56 106 LEU A C 1
ATOM 891 O O . LEU A 1 106 ? -1.911 9.456 -4.223 1.00 94.56 106 LEU A O 1
ATOM 895 N N . ASN A 1 107 ? -0.488 7.770 -4.657 1.00 95.00 107 ASN A N 1
ATOM 896 C CA . ASN A 1 107 ? 0.704 8.584 -4.873 1.00 95.00 107 ASN A CA 1
ATOM 897 C C . ASN A 1 107 ? 1.452 8.120 -6.136 1.00 95.00 107 ASN A C 1
ATOM 899 O O . ASN A 1 107 ? 2.462 7.416 -6.040 1.00 95.00 107 ASN A O 1
ATOM 903 N N . PRO A 1 108 ? 0.995 8.544 -7.331 1.00 94.75 108 PRO A N 1
ATOM 904 C CA . PRO A 1 108 ? 1.552 8.074 -8.597 1.00 94.75 108 PRO A CA 1
ATOM 905 C C . PRO A 1 108 ? 3.022 8.442 -8.823 1.00 94.75 108 PRO A C 1
ATOM 907 O O . PRO A 1 108 ? 3.691 7.829 -9.650 1.00 94.75 108 PRO A O 1
ATOM 910 N N . SER A 1 109 ? 3.514 9.462 -8.115 1.00 93.75 109 SER A N 1
ATOM 911 C CA . SER A 1 109 ? 4.897 9.941 -8.190 1.00 93.75 109 SER A CA 1
ATOM 912 C C . SER A 1 109 ? 5.865 9.189 -7.279 1.00 93.75 109 SER A C 1
ATOM 914 O O . SER A 1 109 ? 7.060 9.492 -7.280 1.00 93.75 109 SER A O 1
ATOM 916 N N . PHE A 1 110 ? 5.386 8.235 -6.474 1.00 95.44 110 PHE A N 1
ATOM 917 C CA . PHE A 1 110 ? 6.250 7.511 -5.555 1.00 95.44 110 PHE A CA 1
ATOM 918 C C . PHE A 1 110 ? 7.091 6.460 -6.290 1.00 95.44 110 PHE A C 1
ATOM 920 O O . PHE A 1 110 ? 6.698 5.306 -6.462 1.00 95.44 110 PHE A O 1
ATOM 927 N N . LEU A 1 111 ? 8.289 6.875 -6.709 1.00 95.50 111 LEU A N 1
ATOM 928 C CA . LEU A 1 111 ? 9.157 6.088 -7.582 1.00 95.50 111 LEU A CA 1
ATOM 929 C C . LEU A 1 111 ? 9.506 4.703 -7.026 1.00 95.50 111 LEU A C 1
ATOM 931 O O . LEU A 1 111 ? 9.499 3.734 -7.777 1.00 95.50 111 LEU A O 1
ATOM 935 N N . ASN A 1 112 ? 9.770 4.573 -5.724 1.00 96.00 112 ASN A N 1
ATOM 936 C CA . ASN A 1 112 ? 10.107 3.265 -5.151 1.00 96.00 112 ASN A CA 1
ATOM 937 C C . ASN A 1 112 ? 8.946 2.267 -5.291 1.00 96.00 112 ASN A C 1
ATOM 939 O O . ASN A 1 112 ? 9.187 1.098 -5.581 1.00 96.00 112 ASN A O 1
ATOM 943 N N . ASN A 1 113 ? 7.693 2.721 -5.178 1.00 97.44 113 ASN A N 1
ATOM 944 C CA . ASN A 1 113 ? 6.536 1.859 -5.415 1.00 97.44 113 ASN A CA 1
ATOM 945 C C . ASN A 1 113 ? 6.436 1.411 -6.878 1.00 97.44 113 ASN A C 1
ATOM 947 O O . ASN A 1 113 ? 6.143 0.246 -7.136 1.00 97.44 113 ASN A O 1
ATOM 951 N N . LEU A 1 114 ? 6.730 2.303 -7.828 1.00 96.69 114 LEU A N 1
ATOM 952 C CA . LEU A 1 114 ? 6.786 1.952 -9.249 1.00 96.69 114 LEU A CA 1
ATOM 953 C C . LEU A 1 114 ? 7.845 0.887 -9.529 1.00 96.69 114 LEU A C 1
ATOM 955 O O . LEU A 1 114 ? 7.558 -0.089 -10.216 1.00 96.69 114 LEU A O 1
ATOM 959 N N . LEU A 1 115 ? 9.043 1.043 -8.965 1.00 96.25 115 LEU A N 1
ATOM 960 C CA . LEU A 1 115 ? 10.122 0.068 -9.128 1.00 96.25 115 LEU A CA 1
ATOM 961 C C . LEU A 1 115 ? 9.728 -1.305 -8.567 1.00 96.25 115 LEU A C 1
ATOM 963 O O . LEU A 1 115 ? 9.925 -2.316 -9.237 1.00 96.25 115 LEU A O 1
ATOM 967 N N . HIS A 1 116 ? 9.088 -1.346 -7.399 1.00 97.06 116 HIS A N 1
ATOM 968 C CA . HIS A 1 116 ? 8.576 -2.599 -6.851 1.00 97.06 116 HIS A CA 1
ATOM 969 C C . HIS A 1 116 ? 7.434 -3.211 -7.678 1.00 97.06 116 HIS A C 1
ATOM 971 O O . HIS A 1 116 ? 7.394 -4.426 -7.858 1.00 97.06 116 HIS A O 1
ATOM 977 N N . LEU A 1 117 ? 6.505 -2.403 -8.208 1.00 96.56 117 LEU A N 1
ATOM 978 C CA . LEU A 1 117 ? 5.475 -2.900 -9.127 1.00 96.56 117 LEU A CA 1
ATOM 979 C C . LEU A 1 117 ? 6.114 -3.537 -10.361 1.00 96.56 117 LEU A C 1
ATOM 981 O O . LEU A 1 117 ? 5.725 -4.635 -10.744 1.00 96.56 117 LEU A O 1
ATOM 985 N N . MET A 1 118 ? 7.119 -2.887 -10.951 1.00 95.38 118 MET A N 1
ATOM 986 C CA . MET A 1 118 ? 7.855 -3.436 -12.090 1.00 95.38 118 MET A CA 1
ATOM 987 C C . MET A 1 118 ? 8.525 -4.767 -11.741 1.00 95.38 118 MET A C 1
ATOM 989 O O . MET A 1 118 ? 8.403 -5.722 -12.504 1.00 95.38 118 MET A O 1
ATOM 993 N N . GLU A 1 119 ? 9.193 -4.856 -10.590 1.00 95.31 119 GLU A N 1
ATOM 994 C CA . GLU A 1 119 ? 9.822 -6.093 -10.123 1.00 95.31 119 GLU A CA 1
ATOM 995 C C . GLU A 1 119 ? 8.801 -7.234 -9.990 1.00 95.31 119 GLU A C 1
ATOM 997 O O . GLU A 1 119 ? 8.999 -8.312 -10.555 1.00 95.31 119 GLU A O 1
ATOM 1002 N N . LEU A 1 120 ? 7.680 -6.986 -9.304 1.00 96.31 120 LEU A N 1
ATOM 1003 C CA . LEU A 1 120 ? 6.603 -7.966 -9.140 1.00 96.31 120 LEU A CA 1
ATOM 1004 C C . LEU A 1 120 ? 6.030 -8.400 -10.493 1.00 96.31 120 LEU A C 1
ATOM 1006 O O . LEU A 1 120 ? 5.813 -9.587 -10.726 1.00 96.31 120 LEU A O 1
ATOM 1010 N N . GLU A 1 121 ? 5.831 -7.467 -11.421 1.00 95.75 121 GLU A N 1
ATOM 1011 C CA . GLU A 1 121 ? 5.322 -7.787 -12.753 1.00 95.75 121 GLU A CA 1
ATOM 1012 C C . GLU A 1 121 ? 6.304 -8.601 -13.604 1.00 95.75 121 GLU A C 1
ATOM 1014 O O . GLU A 1 121 ? 5.905 -9.477 -14.382 1.00 95.75 121 GLU A O 1
ATOM 1019 N N . ILE A 1 122 ? 7.606 -8.356 -13.451 1.00 94.81 122 ILE A N 1
ATOM 1020 C CA . ILE A 1 122 ? 8.646 -9.173 -14.081 1.00 94.81 122 ILE A CA 1
ATOM 1021 C C . ILE A 1 122 ? 8.590 -10.595 -13.512 1.00 94.81 122 ILE A C 1
ATOM 1023 O O . ILE A 1 122 ? 8.605 -11.560 -14.282 1.00 94.81 122 ILE A O 1
ATOM 1027 N N . GLN A 1 123 ? 8.460 -10.740 -12.188 1.00 95.25 123 GLN A N 1
ATOM 1028 C CA . GLN A 1 123 ? 8.318 -12.042 -11.528 1.00 95.25 123 GLN A CA 1
ATOM 1029 C C . GLN A 1 123 ? 7.047 -12.782 -11.977 1.00 95.25 123 GLN A C 1
ATOM 1031 O O . GLN A 1 123 ? 7.091 -13.988 -12.230 1.00 95.25 123 GLN A O 1
ATOM 1036 N N . PHE A 1 124 ? 5.936 -12.065 -12.159 1.00 96.44 124 PHE A N 1
ATOM 1037 C CA . PHE A 1 124 ? 4.674 -12.605 -12.676 1.00 96.44 124 PHE A CA 1
ATOM 1038 C C . PHE A 1 124 ? 4.646 -12.801 -14.196 1.00 96.44 124 PHE A C 1
ATOM 1040 O O . PHE A 1 124 ? 3.647 -13.289 -14.727 1.00 96.44 124 PHE A O 1
ATOM 1047 N N . GLN A 1 125 ? 5.724 -12.455 -14.907 1.00 96.31 125 GLN A N 1
ATOM 1048 C CA . GLN A 1 125 ? 5.832 -12.550 -16.367 1.00 96.31 125 GLN A CA 1
ATOM 1049 C C . GLN A 1 125 ? 4.751 -11.753 -17.122 1.00 96.31 125 GLN A C 1
ATOM 1051 O O . GLN A 1 125 ? 4.347 -12.132 -18.222 1.00 96.31 125 GLN A O 1
ATOM 1056 N N . ASN A 1 126 ? 4.279 -10.646 -16.544 1.00 94.50 126 ASN A N 1
ATOM 1057 C CA . ASN A 1 126 ? 3.252 -9.776 -17.125 1.00 94.50 126 ASN A CA 1
ATOM 1058 C C . ASN A 1 126 ? 3.739 -8.328 -17.343 1.00 94.50 126 ASN A C 1
ATOM 1060 O O . ASN A 1 126 ? 2.945 -7.462 -17.725 1.00 94.50 126 ASN A O 1
ATOM 1064 N N . PHE A 1 127 ? 5.031 -8.071 -17.117 1.00 94.56 127 PHE A N 1
ATOM 1065 C CA . PHE A 1 127 ? 5.632 -6.760 -17.324 1.00 94.56 127 PHE A CA 1
ATOM 1066 C C . PHE A 1 127 ? 5.643 -6.354 -18.803 1.00 94.56 127 PHE A C 1
ATOM 1068 O O . PHE A 1 127 ? 6.027 -7.130 -19.683 1.00 94.56 127 PHE A O 1
ATOM 1075 N N . ALA A 1 128 ? 5.263 -5.102 -19.057 1.00 93.62 128 ALA A N 1
ATOM 1076 C CA . ALA A 1 128 ? 5.252 -4.480 -20.374 1.00 93.62 128 ALA A CA 1
ATOM 1077 C C . ALA A 1 128 ? 6.030 -3.159 -20.322 1.00 93.62 128 ALA A C 1
ATOM 1079 O O . ALA A 1 128 ? 5.755 -2.306 -19.479 1.00 93.62 128 ALA A O 1
ATOM 1080 N N . MET A 1 129 ? 6.993 -2.983 -21.229 1.00 91.06 129 MET A N 1
ATOM 1081 C CA . MET A 1 129 ? 7.899 -1.824 -21.254 1.00 91.06 129 MET A CA 1
ATOM 1082 C C . MET A 1 129 ? 7.150 -0.497 -21.467 1.00 91.06 129 MET A C 1
ATOM 1084 O O . MET A 1 129 ? 7.601 0.563 -21.033 1.00 91.06 129 MET A O 1
ATOM 1088 N N . GLU A 1 130 ? 5.989 -0.549 -22.116 1.00 94.19 130 GLU A N 1
ATOM 1089 C CA . GLU A 1 130 ? 5.079 0.579 -22.302 1.00 94.19 130 GLU A CA 1
ATOM 1090 C C . GLU A 1 130 ? 4.682 1.214 -20.960 1.00 94.19 130 GLU A C 1
ATOM 1092 O O . GLU A 1 130 ? 4.619 2.439 -20.866 1.00 94.19 130 GLU A O 1
ATOM 1097 N N . LYS A 1 131 ? 4.559 0.414 -19.888 1.00 91.00 131 LYS A N 1
ATOM 1098 C CA . LYS A 1 131 ? 4.197 0.902 -18.549 1.00 91.00 131 LYS A CA 1
ATOM 1099 C C . LYS A 1 131 ? 5.208 1.887 -17.975 1.00 91.00 131 LYS A C 1
ATOM 1101 O O . LYS A 1 131 ? 4.817 2.785 -17.243 1.00 91.00 131 LYS A O 1
ATOM 1106 N N . CYS A 1 132 ? 6.491 1.788 -18.327 1.00 92.19 132 CYS A N 1
ATOM 1107 C CA . CYS A 1 132 ? 7.471 2.781 -17.876 1.00 92.19 132 CYS A CA 1
ATOM 1108 C C . CYS A 1 132 ? 7.199 4.176 -18.445 1.00 92.19 132 CYS A C 1
ATOM 1110 O O . CYS A 1 132 ? 7.537 5.160 -17.793 1.00 92.19 132 CYS A O 1
ATOM 1112 N N . HIS A 1 133 ? 6.584 4.263 -19.627 1.00 92.50 133 HIS A N 1
ATOM 1113 C CA . HIS A 1 133 ? 6.128 5.533 -20.183 1.00 92.50 133 HIS A CA 1
ATOM 1114 C C . HIS A 1 133 ? 4.803 5.953 -19.543 1.00 92.50 133 HIS A C 1
ATOM 1116 O O . HIS A 1 133 ? 4.672 7.099 -19.128 1.00 92.50 133 HIS A O 1
ATOM 1122 N N . ASP A 1 134 ? 3.851 5.024 -19.398 1.00 92.56 134 ASP A N 1
ATOM 1123 C CA . ASP A 1 134 ? 2.542 5.315 -18.794 1.00 92.56 134 ASP A CA 1
ATOM 1124 C C . ASP A 1 134 ? 2.659 5.789 -17.334 1.00 92.56 134 ASP A C 1
ATOM 1126 O O . ASP A 1 134 ? 1.862 6.604 -16.871 1.00 92.56 134 ASP A O 1
ATOM 1130 N N . TRP A 1 135 ? 3.665 5.295 -16.611 1.00 93.69 135 TRP A N 1
ATOM 1131 C CA . TRP A 1 135 ? 3.965 5.658 -15.225 1.00 93.69 135 TRP A CA 1
ATOM 1132 C C . TRP A 1 135 ? 5.037 6.748 -15.090 1.00 93.69 135 TRP A C 1
ATOM 1134 O O . TRP A 1 135 ? 5.449 7.050 -13.971 1.00 93.69 135 TRP A O 1
ATOM 1144 N N . CYS A 1 136 ? 5.501 7.338 -16.198 1.00 94.56 136 CYS A N 1
ATOM 1145 C CA . CYS A 1 136 ? 6.530 8.387 -16.213 1.00 94.56 136 CYS A CA 1
ATOM 1146 C C . CYS A 1 136 ? 7.802 8.015 -15.418 1.00 94.56 136 CYS A C 1
ATOM 1148 O O . CYS A 1 136 ? 8.384 8.842 -14.710 1.00 94.56 136 CYS A O 1
ATOM 1150 N N . VAL A 1 137 ? 8.219 6.745 -15.477 1.00 94.44 137 VAL A N 1
ATOM 1151 C CA . VAL A 1 137 ? 9.323 6.216 -14.654 1.00 94.44 137 VAL A CA 1
ATOM 1152 C C . VAL A 1 137 ? 10.632 6.934 -14.975 1.00 94.44 137 VAL A C 1
ATOM 1154 O O . VAL A 1 137 ? 11.404 7.240 -14.068 1.00 94.44 137 VAL A O 1
ATOM 1157 N N . PHE A 1 138 ? 10.884 7.234 -16.251 1.00 92.75 138 PHE A N 1
ATOM 1158 C CA . PHE A 1 138 ? 12.116 7.897 -16.680 1.00 92.75 138 PHE A CA 1
ATOM 1159 C C . PHE A 1 138 ? 12.199 9.330 -16.150 1.00 92.75 138 PHE A C 1
ATOM 1161 O O . PHE A 1 138 ? 13.213 9.715 -15.571 1.00 92.75 138 PHE A O 1
ATOM 1168 N N . GLU A 1 139 ? 11.114 10.094 -16.266 1.00 94.31 139 GLU A N 1
ATOM 1169 C CA . GLU A 1 139 ? 11.025 11.454 -15.747 1.00 94.31 139 GLU A CA 1
ATOM 1170 C C . GLU A 1 139 ? 11.186 11.472 -14.225 1.00 94.31 139 GLU A C 1
ATOM 1172 O O . GLU A 1 139 ? 11.879 12.331 -13.676 1.00 94.31 139 GLU A O 1
ATOM 1177 N N . LEU A 1 140 ? 10.580 10.514 -13.521 1.00 94.38 140 LEU A N 1
ATOM 1178 C CA . LEU A 1 140 ? 10.720 10.403 -12.072 1.00 94.38 140 LEU A CA 1
ATOM 1179 C C . LEU A 1 140 ? 12.151 10.033 -11.663 1.00 94.38 140 LEU A C 1
ATOM 1181 O O . LEU A 1 140 ? 12.658 10.607 -10.701 1.00 94.38 140 LEU A O 1
ATOM 1185 N N . LEU A 1 141 ? 12.833 9.149 -12.396 1.00 92.75 141 LEU A N 1
ATOM 1186 C CA . LEU A 1 141 ? 14.241 8.807 -12.148 1.00 92.75 141 LEU A CA 1
ATOM 1187 C C . LEU A 1 141 ? 15.177 10.008 -12.333 1.00 92.75 141 LEU A C 1
ATOM 1189 O O . LEU A 1 141 ? 16.096 10.185 -11.537 1.00 92.75 141 LEU A O 1
ATOM 1193 N N . GLU A 1 142 ? 14.943 10.846 -13.344 1.00 92.19 142 GLU A N 1
ATOM 1194 C CA . GLU A 1 142 ? 15.763 12.039 -13.594 1.00 92.19 142 GLU A CA 1
ATOM 1195 C C . GLU A 1 142 ? 15.577 13.126 -12.526 1.00 92.19 142 GLU A C 1
ATOM 1197 O O . GLU A 1 142 ? 16.520 13.854 -12.206 1.00 92.19 142 GLU A O 1
ATOM 1202 N N . ASN A 1 143 ? 14.368 13.242 -11.970 1.00 92.19 143 ASN A N 1
ATOM 1203 C CA . ASN A 1 143 ? 14.003 14.313 -11.040 1.00 92.19 143 ASN A CA 1
ATOM 1204 C C . ASN A 1 143 ? 14.076 13.911 -9.558 1.00 92.19 143 ASN A C 1
ATOM 1206 O O . ASN A 1 143 ? 14.063 14.783 -8.685 1.00 92.19 143 ASN A O 1
ATOM 1210 N N . THR A 1 144 ? 14.166 12.617 -9.249 1.00 90.31 144 THR A N 1
ATOM 1211 C CA . THR A 1 144 ? 14.273 12.125 -7.870 1.00 90.31 144 THR A CA 1
ATOM 1212 C C . THR A 1 144 ? 15.730 12.112 -7.426 1.00 90.31 144 THR A C 1
ATOM 1214 O O . THR A 1 144 ? 16.606 11.565 -8.094 1.00 90.31 144 THR A O 1
ATOM 1217 N N . ALA A 1 145 ? 16.014 12.693 -6.259 1.00 89.81 145 ALA A N 1
ATOM 1218 C CA . ALA A 1 145 ? 17.351 12.625 -5.683 1.00 89.81 145 ALA A CA 1
ATOM 1219 C C . ALA A 1 145 ? 17.754 11.160 -5.453 1.00 89.81 145 ALA A C 1
ATOM 1221 O O . ALA A 1 145 ? 17.014 10.412 -4.822 1.00 89.81 145 ALA A O 1
ATOM 1222 N N . THR A 1 146 ? 18.957 10.766 -5.878 1.00 88.44 146 THR A N 1
ATOM 1223 C CA . THR A 1 146 ? 19.447 9.377 -5.768 1.00 88.44 146 THR A CA 1
ATOM 1224 C C . THR A 1 146 ? 19.338 8.802 -4.352 1.00 88.44 146 THR A C 1
ATOM 1226 O O . THR A 1 146 ? 19.070 7.621 -4.193 1.00 88.44 146 THR A O 1
ATOM 1229 N N . ALA A 1 147 ? 19.489 9.635 -3.317 1.00 88.44 147 ALA A N 1
ATOM 1230 C CA . ALA A 1 147 ? 19.357 9.224 -1.916 1.00 88.44 147 ALA A CA 1
ATOM 1231 C C . ALA A 1 147 ? 17.929 8.811 -1.500 1.00 88.44 147 ALA A C 1
ATOM 1233 O O . ALA A 1 147 ? 17.767 8.183 -0.459 1.00 88.44 147 ALA A O 1
ATOM 1234 N N . ALA A 1 148 ? 16.909 9.183 -2.274 1.00 86.88 148 ALA A N 1
ATOM 1235 C CA . ALA A 1 148 ? 15.515 8.807 -2.048 1.00 86.88 148 ALA A CA 1
ATOM 1236 C C . ALA A 1 148 ? 15.097 7.558 -2.848 1.00 86.88 148 ALA A C 1
ATOM 1238 O O . ALA A 1 148 ? 13.985 7.063 -2.667 1.00 86.88 148 ALA A O 1
ATOM 1239 N N . ILE A 1 149 ? 15.976 7.049 -3.718 1.00 90.44 149 ILE A N 1
ATOM 1240 C CA . ILE A 1 149 ? 15.718 5.879 -4.557 1.00 90.44 149 ILE A CA 1
ATOM 1241 C C . ILE A 1 149 ? 16.265 4.638 -3.855 1.00 90.44 149 ILE A C 1
ATOM 1243 O O . ILE A 1 149 ? 17.426 4.613 -3.440 1.00 90.44 149 ILE A O 1
ATOM 1247 N N . ASN A 1 150 ? 15.450 3.590 -3.757 1.00 90.69 150 ASN A N 1
ATOM 1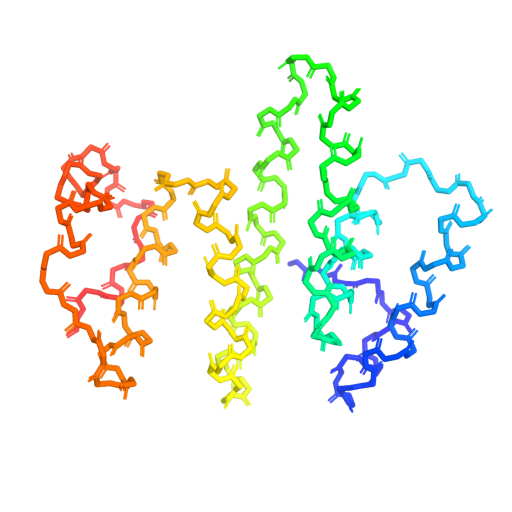248 C CA . ASN A 1 150 ? 15.933 2.279 -3.353 1.00 90.69 150 ASN A CA 1
ATOM 1249 C C . ASN A 1 150 ? 16.733 1.651 -4.508 1.00 90.69 150 ASN A C 1
ATOM 1251 O O . ASN A 1 150 ? 16.165 1.075 -5.434 1.00 90.69 150 ASN A O 1
ATOM 1255 N N . LEU A 1 151 ? 18.060 1.799 -4.463 1.00 89.06 151 LEU A N 1
ATOM 1256 C CA . LEU A 1 151 ? 18.959 1.331 -5.522 1.00 89.06 151 LEU A CA 1
ATOM 1257 C C . LEU A 1 151 ? 19.000 -0.193 -5.659 1.00 89.06 151 LEU A C 1
ATOM 1259 O O . LEU A 1 151 ? 19.358 -0.675 -6.730 1.00 89.06 151 LEU A O 1
ATOM 1263 N N . ASP A 1 152 ? 18.609 -0.937 -4.623 1.00 89.06 152 ASP A N 1
ATOM 1264 C CA . ASP A 1 152 ? 18.565 -2.400 -4.685 1.00 89.06 152 ASP A CA 1
ATOM 1265 C C . ASP A 1 152 ? 17.521 -2.890 -5.702 1.00 89.06 152 ASP A C 1
ATOM 1267 O O . ASP A 1 152 ? 17.675 -3.971 -6.255 1.00 89.06 152 ASP A O 1
ATOM 1271 N N . LEU A 1 153 ? 16.510 -2.068 -6.017 1.00 86.81 153 LEU A N 1
ATOM 1272 C CA . LEU A 1 153 ? 15.481 -2.363 -7.025 1.00 86.81 153 LEU A CA 1
ATOM 1273 C C . LEU A 1 153 ? 15.943 -2.119 -8.471 1.00 86.81 153 LEU A C 1
ATOM 1275 O O . LEU A 1 153 ? 15.184 -2.348 -9.410 1.00 86.81 153 LEU A O 1
ATOM 1279 N N . LEU A 1 154 ? 17.158 -1.596 -8.662 1.00 82.56 154 LEU A N 1
ATOM 1280 C CA . LEU A 1 154 ? 17.739 -1.301 -9.977 1.00 82.56 154 LEU A CA 1
ATOM 1281 C C . LEU A 1 154 ? 18.873 -2.270 -10.363 1.00 82.56 154 LEU A C 1
ATOM 1283 O O . LEU A 1 154 ? 19.476 -2.089 -11.425 1.00 82.56 154 LEU A O 1
ATOM 1287 N N . LEU A 1 155 ? 19.193 -3.244 -9.504 1.00 72.69 155 LEU A N 1
ATOM 1288 C CA . LEU A 1 155 ? 20.288 -4.214 -9.661 1.00 72.69 155 LEU A CA 1
ATOM 1289 C C . LEU A 1 155 ? 19.777 -5.586 -10.112 1.00 72.69 155 LEU A C 1
ATOM 1291 O O . LEU A 1 155 ? 20.496 -6.213 -10.926 1.00 72.69 155 LEU A O 1
#

Radius of gyration: 16.17 Å; chains: 1; bounding box: 37×38×43 Å

pLDDT: mean 92.35, std 5.88, range [54.12, 97.94]

InterPro domains:
  IPR011990 Tetratricopeptide-like helical domain superfamily [G3DSA:1.25.40.10] (5-124)
  IPR011990 Tetratricopeptide-like helical domain superfamily [SSF48452] (3-63)

Organism: NCBI:txid1160282

Sequence (155 aa):
MQWHQDIQTYLNDNNYQLVLQFYEQLIETNSLVIEDYFYLGLAYLLQDREEDAQATWLLVLSQAAESELSGWIETLTQILDAEATRQENSQRLETSYLIRWQLQNLNPSFLNNLLHLMELEIQFQNFAMEKCHDWCVFELLENTATAAINLDLLL

Secondary structure (DSSP, 8-state):
----GGGHHHHHTT-HHHHHHHHHHHHHTT---HHHHHHHHHHHHTTT-HHHHHHHHHHHHTTS-HHHHHHHHHHHHHHHHHHHHHHHHTT-HHHHHHHHHHHHHH-TT-HHHHHHHHHHHHHTT---THHHHHTTHHHHHHHS-GGGS-GGGG-